Protein AF-A0A958KUI5-F1 (afdb_monomer)

Radius of gyration: 24.43 Å; Cα contacts (8 Å, |Δi|>4): 310; chains: 1; bounding box: 44×38×104 Å

pLDDT: mean 88.47, std 15.27, range [38.03, 98.75]

Sequence (170 aa):
MNSLKILFALMTLFTFNIAQASKGEIVKICSFTVKFPGEASSVPTVYTIVKSDNQLIAKATQVVEKHPVNLPDEPAIITEFSVRADVSRDTPDRNLAEDLIAGTIEFLDSEEFRGEFSVGLDLNSIRQAKVYQVGQFTHMGGTVIIEARDQNGKAMGSFVTGFIPFACEN

Nearest PDB structures (foldseek):
  8xb5-assembly1_A  TM=6.174E-01  e=5.214E+00  Acinetobacter phage SH-Ab 15497
  6xrr-assembly4_H  TM=4.203E-01  e=3.768E+00  Salmonella enterica subsp. enterica serovar Typhimurium str. LT2
  7ywx-assembly1_P  TM=2.462E-01  e=1.145E+00  Homo sapiens

Solvent-accessible surface area (backbone atoms only — not comparable to full-atom values): 10031 Å² total; per-residue (Å²): 139,82,85,88,79,86,77,80,79,80,76,75,76,77,76,74,78,72,75,72,76,76,75,52,46,78,76,43,76,39,33,36,70,50,67,54,90,95,52,93,63,64,36,46,33,36,41,36,34,28,40,40,96,96,43,41,36,27,40,35,38,34,36,58,98,88,39,84,42,74,52,77,77,30,51,38,46,80,48,75,40,79,34,64,78,83,70,45,90,82,52,75,90,62,51,72,63,47,49,50,52,34,52,48,51,51,50,43,68,30,87,92,41,53,82,77,53,59,48,91,64,71,73,82,55,39,28,32,35,40,37,40,36,40,55,68,78,50,100,84,34,32,49,29,38,38,42,34,15,30,86,84,68,47,80,73,52,37,27,38,30,57,68,71,60,34,29,38,58,130

Secondary structure (DSSP, 8-state):
------------------------EEEEEEEEEEE-TT-S-EEEEEEEEEEETTEEEEEEEEEETTEEEEPPPEEEEEEEEE--TT--TT-SS--HHHHHHHHHHHHHHSTTTTTT---SS-GGG--EEEEEEEEEEETTEEEEEEEEE-TT--EEEEEEESSS-EEPB-

Structure (mmCIF, N/CA/C/O backbone):
data_AF-A0A958KUI5-F1
#
_entry.id   AF-A0A958KUI5-F1
#
loop_
_atom_site.group_PDB
_atom_site.id
_atom_site.type_symbol
_atom_site.label_atom_id
_atom_site.label_alt_id
_atom_site.label_comp_id
_atom_site.label_asym_id
_atom_site.label_entity_id
_atom_site.label_seq_id
_atom_site.pdbx_PDB_ins_code
_atom_site.Cartn_x
_atom_site.Cartn_y
_atom_site.Cartn_z
_atom_site.occupancy
_atom_site.B_iso_or_equiv
_atom_site.auth_seq_id
_atom_site.auth_comp_id
_atom_site.auth_asym_id
_atom_site.auth_atom_id
_atom_site.pdbx_PDB_model_num
ATOM 1 N N . MET A 1 1 ? 14.688 19.151 83.708 1.00 40.62 1 MET A N 1
ATOM 2 C CA . MET A 1 1 ? 14.381 18.062 82.753 1.00 40.62 1 MET A CA 1
ATOM 3 C C . MET A 1 1 ? 13.903 18.705 81.465 1.00 40.62 1 MET A C 1
ATOM 5 O O . MET A 1 1 ? 13.095 19.621 81.523 1.00 40.62 1 MET A O 1
ATOM 9 N N . ASN A 1 2 ? 14.530 18.326 80.354 1.00 38.03 2 ASN A N 1
ATOM 10 C CA . ASN A 1 2 ? 14.712 19.149 79.160 1.00 38.03 2 ASN A CA 1
ATOM 11 C C . ASN A 1 2 ? 13.612 18.977 78.100 1.00 38.03 2 ASN A C 1
ATOM 13 O O . ASN A 1 2 ? 13.219 17.860 77.789 1.00 38.03 2 ASN A O 1
ATOM 17 N N . SER A 1 3 ? 13.209 20.122 77.537 1.00 45.19 3 SER A N 1
ATOM 18 C CA . SER A 1 3 ? 12.762 20.407 76.163 1.00 45.19 3 SER A CA 1
ATOM 19 C C . SER A 1 3 ? 12.437 19.233 75.234 1.00 45.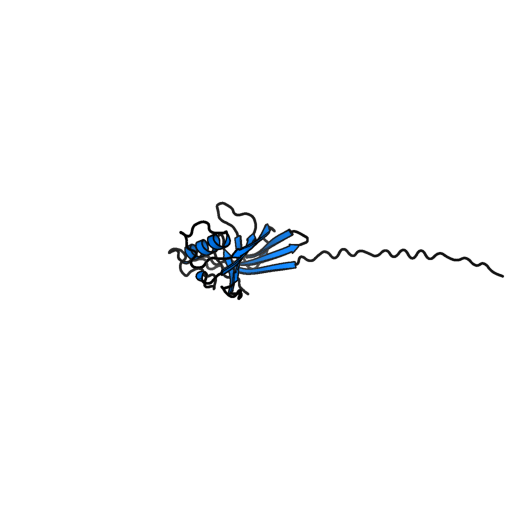19 3 SER A C 1
ATOM 21 O O . SER A 1 3 ? 13.326 18.648 74.619 1.00 45.19 3 SER A O 1
ATOM 23 N N . LEU A 1 4 ? 11.141 19.033 74.995 1.00 45.88 4 LEU A N 1
ATOM 24 C CA . LEU A 1 4 ? 10.598 18.251 73.887 1.00 45.88 4 LEU A CA 1
ATOM 25 C C . LEU A 1 4 ? 10.236 19.209 72.733 1.00 45.88 4 LEU A C 1
ATOM 27 O O . LEU A 1 4 ? 9.134 19.746 72.675 1.00 45.88 4 LEU A O 1
ATOM 31 N N . LYS A 1 5 ? 11.193 19.476 71.834 1.00 48.19 5 LYS A N 1
ATOM 32 C CA . LYS A 1 5 ? 10.943 20.152 70.549 1.00 48.19 5 LYS A CA 1
ATOM 33 C C . LYS A 1 5 ? 10.677 19.079 69.493 1.00 48.19 5 LYS A C 1
ATOM 35 O O . LYS A 1 5 ? 11.614 18.489 68.965 1.00 48.19 5 LYS A O 1
ATOM 40 N N . ILE A 1 6 ? 9.403 18.814 69.213 1.00 52.66 6 ILE A N 1
ATOM 41 C CA . ILE A 1 6 ? 8.979 17.957 68.099 1.00 52.66 6 ILE A CA 1
ATOM 42 C C . ILE A 1 6 ? 9.141 18.776 66.819 1.00 52.66 6 ILE A C 1
ATOM 44 O O . ILE A 1 6 ? 8.328 19.637 66.491 1.00 52.66 6 ILE A O 1
ATOM 48 N N . LEU A 1 7 ? 10.263 18.545 66.143 1.00 47.12 7 LEU A N 1
ATOM 49 C CA . LEU A 1 7 ? 10.564 19.078 64.825 1.00 47.12 7 LEU A CA 1
ATOM 50 C C . LEU A 1 7 ? 9.700 18.310 63.813 1.00 47.12 7 LEU A C 1
ATOM 52 O O . LEU A 1 7 ? 9.966 17.148 63.510 1.00 47.12 7 LEU A O 1
ATOM 56 N N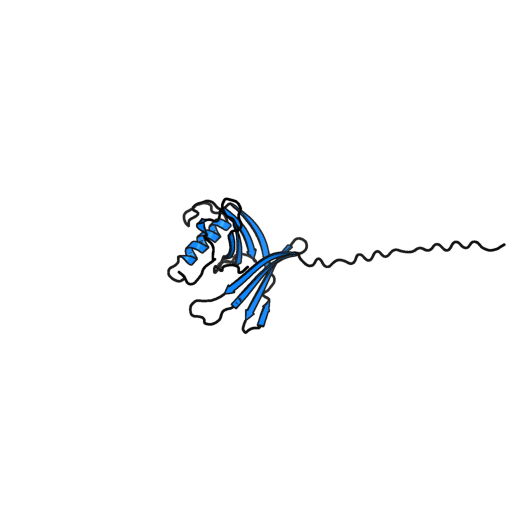 .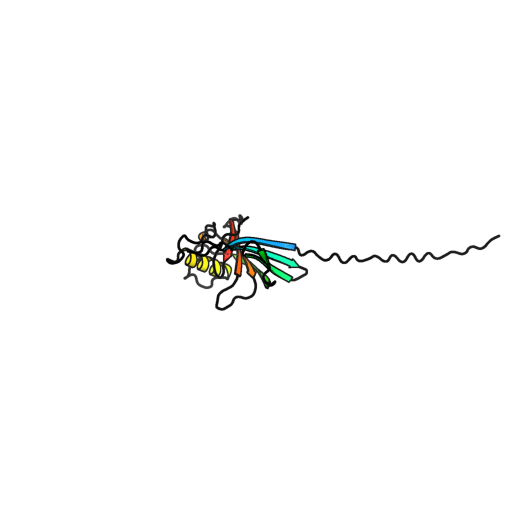 PHE A 1 8 ? 8.628 18.947 63.344 1.00 48.00 8 PHE A N 1
ATOM 57 C CA . PHE A 1 8 ? 7.789 18.466 62.248 1.00 48.00 8 PHE A CA 1
ATOM 58 C C . PHE A 1 8 ? 8.644 18.406 60.972 1.00 48.00 8 PHE A C 1
ATOM 60 O O . PHE A 1 8 ? 8.859 19.412 60.296 1.00 48.00 8 PHE A O 1
ATOM 67 N N . ALA A 1 9 ? 9.183 17.226 60.670 1.00 52.69 9 ALA A N 1
ATOM 68 C CA . ALA A 1 9 ? 9.822 16.928 59.398 1.00 52.69 9 ALA A CA 1
ATOM 69 C C . ALA A 1 9 ? 8.734 16.865 58.317 1.00 52.69 9 ALA A C 1
ATOM 71 O O . ALA A 1 9 ? 8.186 15.806 58.018 1.00 52.69 9 ALA A O 1
ATOM 72 N N . LEU A 1 10 ? 8.394 18.027 57.754 1.00 48.72 10 LEU A N 1
ATOM 73 C CA . LEU A 1 10 ? 7.600 18.138 56.536 1.00 48.72 10 LEU A CA 1
ATOM 74 C C . LEU A 1 10 ? 8.484 17.670 55.368 1.00 48.72 10 LEU A C 1
ATOM 76 O O . LEU A 1 10 ? 9.094 18.454 54.643 1.00 48.72 10 LEU A O 1
ATOM 80 N N . MET A 1 11 ? 8.631 16.352 55.256 1.00 50.47 11 MET A N 1
ATOM 81 C CA . MET A 1 11 ? 9.293 15.684 54.146 1.00 50.47 11 MET A CA 1
ATOM 82 C C . MET A 1 11 ? 8.333 15.756 52.960 1.00 50.47 11 MET A C 1
ATOM 84 O O . MET A 1 11 ? 7.568 14.836 52.683 1.00 50.47 11 MET A O 1
ATOM 88 N N . THR A 1 12 ? 8.301 16.926 52.326 1.00 59.00 12 THR A N 1
ATOM 89 C CA . THR A 1 12 ? 7.572 17.170 51.085 1.00 59.00 12 THR A CA 1
ATOM 90 C C . THR A 1 12 ? 8.161 16.232 50.036 1.00 59.00 12 THR A C 1
ATOM 92 O O . THR A 1 12 ? 9.203 16.524 49.448 1.00 59.00 12 THR A O 1
ATOM 95 N N . LEU A 1 13 ? 7.538 15.065 49.848 1.00 50.62 13 LEU A N 1
ATOM 96 C CA . LEU A 1 13 ? 7.764 14.220 48.685 1.00 50.62 13 LEU A CA 1
ATOM 97 C C . LEU A 1 13 ? 7.346 15.037 47.461 1.00 50.62 13 LEU A C 1
ATOM 99 O O . LEU A 1 13 ? 6.189 15.032 47.048 1.00 50.62 13 LEU A O 1
ATOM 103 N N . PHE A 1 14 ? 8.305 15.749 46.875 1.00 51.97 14 PHE A N 1
ATOM 104 C CA . PHE A 1 14 ? 8.260 16.073 45.461 1.00 51.97 14 PHE A CA 1
ATOM 105 C C . PHE A 1 14 ? 8.350 14.740 44.721 1.00 51.97 14 PHE A C 1
ATOM 107 O O . PHE A 1 14 ? 9.432 14.255 44.391 1.00 51.97 14 PHE A O 1
ATOM 114 N N . THR A 1 15 ? 7.200 14.105 44.498 1.00 56.09 15 THR A N 1
ATOM 115 C CA . THR A 1 15 ? 7.076 13.109 43.443 1.00 56.09 15 THR A CA 1
ATOM 116 C C . THR A 1 15 ? 7.318 13.856 42.142 1.00 56.09 15 THR A C 1
ATOM 118 O O . THR A 1 15 ? 6.420 14.502 41.599 1.00 56.09 15 THR A O 1
ATOM 121 N N . PHE A 1 16 ? 8.568 13.827 41.683 1.00 55.09 16 PHE A N 1
ATOM 122 C CA . PHE A 1 16 ? 8.916 14.132 40.310 1.00 55.09 16 PHE A CA 1
ATOM 123 C C . PHE A 1 16 ? 8.077 13.198 39.438 1.00 55.09 16 PHE A C 1
ATOM 125 O O . PHE A 1 16 ? 8.406 12.025 39.269 1.00 55.09 16 PHE A O 1
ATOM 132 N N . ASN A 1 17 ? 6.970 13.715 38.903 1.00 50.53 17 ASN A N 1
ATOM 133 C CA . ASN A 1 17 ? 6.384 13.168 37.694 1.00 50.53 17 ASN A CA 1
ATOM 134 C C . ASN A 1 17 ? 7.433 13.400 36.610 1.00 50.53 17 ASN A C 1
ATOM 136 O O . ASN A 1 17 ? 7.462 14.446 35.965 1.00 50.53 17 ASN A O 1
ATOM 140 N N . ILE A 1 18 ? 8.362 12.453 36.480 1.00 60.34 18 ILE A N 1
ATOM 141 C CA . ILE A 1 18 ? 9.169 12.313 35.281 1.00 60.34 18 ILE A CA 1
ATOM 142 C C . ILE A 1 18 ? 8.130 12.060 34.197 1.00 60.34 18 ILE A C 1
ATOM 144 O O . ILE A 1 18 ? 7.603 10.955 34.093 1.00 60.34 18 ILE A O 1
ATOM 148 N N . ALA A 1 19 ? 7.760 13.113 33.467 1.00 55.81 19 ALA A N 1
ATOM 149 C CA . ALA A 1 19 ? 7.019 12.980 32.232 1.00 55.81 19 ALA A CA 1
ATOM 150 C C . ALA A 1 19 ? 7.865 12.053 31.358 1.00 55.81 19 ALA A C 1
ATOM 152 O O . ALA A 1 19 ? 8.890 12.463 30.811 1.00 55.81 19 ALA A O 1
ATOM 153 N N . GLN A 1 20 ? 7.504 10.769 31.325 1.00 54.97 20 GLN A N 1
ATOM 154 C CA . GLN A 1 20 ? 8.012 9.858 30.323 1.00 54.97 20 GLN A CA 1
ATOM 155 C C . GLN A 1 20 ? 7.593 10.487 29.004 1.00 54.97 20 GLN A C 1
ATOM 157 O O . GLN A 1 20 ? 6.413 10.474 28.666 1.00 54.97 20 GLN A O 1
ATOM 162 N N . ALA A 1 21 ? 8.545 11.108 28.305 1.00 54.12 21 ALA A N 1
ATOM 163 C CA . ALA A 1 21 ? 8.377 11.423 26.902 1.00 54.12 21 ALA A CA 1
ATOM 164 C C . ALA A 1 21 ? 7.958 10.106 26.250 1.00 54.12 21 ALA A C 1
ATOM 166 O O . ALA A 1 21 ? 8.756 9.162 26.210 1.00 54.12 21 ALA A O 1
ATOM 167 N N . SER A 1 22 ? 6.676 9.995 25.893 1.00 61.28 22 SER A N 1
ATOM 168 C CA . SER A 1 22 ? 6.133 8.771 25.334 1.00 61.28 22 SER A CA 1
ATOM 169 C C . SER A 1 22 ? 6.852 8.598 23.999 1.00 61.28 22 SER A C 1
ATOM 171 O O . SER A 1 22 ? 6.697 9.361 23.048 1.00 61.28 22 SER A O 1
ATOM 173 N N . LYS A 1 23 ? 7.816 7.680 23.974 1.00 77.06 23 LYS A N 1
ATOM 174 C CA . LYS A 1 23 ? 8.512 7.333 22.745 1.00 77.06 23 LYS A CA 1
ATOM 175 C C . LYS A 1 23 ? 7.445 6.644 21.904 1.00 77.06 23 LYS A C 1
ATOM 177 O O . LYS A 1 23 ? 7.032 5.549 22.274 1.00 77.06 23 LYS A O 1
ATOM 182 N N . GLY A 1 24 ? 6.935 7.338 20.884 1.00 87.69 24 GLY A N 1
ATOM 183 C CA . GLY A 1 24 ? 5.799 6.876 20.087 1.00 87.69 24 GLY A CA 1
ATOM 184 C C . GLY A 1 24 ? 5.930 5.405 19.680 1.00 87.69 24 GLY A C 1
ATOM 185 O O . GLY A 1 24 ? 7.026 4.917 19.394 1.00 87.69 24 GLY A O 1
ATOM 186 N N . GLU A 1 25 ? 4.807 4.696 19.689 1.00 94.62 25 GLU A N 1
ATOM 187 C CA . GLU A 1 25 ? 4.723 3.277 19.362 1.00 94.62 25 GLU A CA 1
ATOM 188 C C . GLU A 1 25 ? 4.793 3.096 17.844 1.00 94.62 25 GLU A C 1
ATOM 190 O O . GLU A 1 25 ? 4.014 3.691 17.100 1.00 94.62 25 GLU A O 1
ATOM 195 N N . ILE A 1 26 ? 5.718 2.267 17.362 1.00 96.06 26 ILE A N 1
ATOM 196 C CA . ILE A 1 26 ? 5.766 1.910 15.943 1.00 96.06 26 ILE A CA 1
ATOM 197 C C . ILE A 1 26 ? 4.623 0.937 15.650 1.00 96.06 26 ILE A C 1
ATOM 199 O O . ILE A 1 26 ? 4.592 -0.167 16.186 1.00 96.06 26 ILE A O 1
ATOM 203 N N . VAL A 1 27 ? 3.714 1.339 14.764 1.00 97.06 27 VAL A N 1
ATOM 204 C CA . VAL A 1 27 ? 2.550 0.542 14.352 1.00 97.06 27 VAL A CA 1
ATOM 205 C C . VAL A 1 27 ? 2.835 -0.240 13.074 1.00 97.06 27 VAL A C 1
ATOM 207 O O . VAL A 1 27 ? 2.369 -1.367 12.915 1.00 97.06 27 VAL A O 1
ATOM 210 N N . LYS A 1 28 ? 3.581 0.356 12.138 1.00 97.12 28 LYS A N 1
ATOM 211 C CA . LYS A 1 28 ? 3.945 -0.291 10.875 1.00 97.12 28 LYS A CA 1
ATOM 212 C C . LYS A 1 28 ? 5.274 0.232 10.368 1.00 97.12 28 LYS A C 1
ATOM 214 O O . LYS A 1 28 ? 5.521 1.431 10.421 1.00 97.12 28 LYS A O 1
ATOM 219 N N . ILE A 1 29 ? 6.085 -0.668 9.831 1.00 97.81 29 ILE A N 1
ATOM 220 C CA . ILE A 1 29 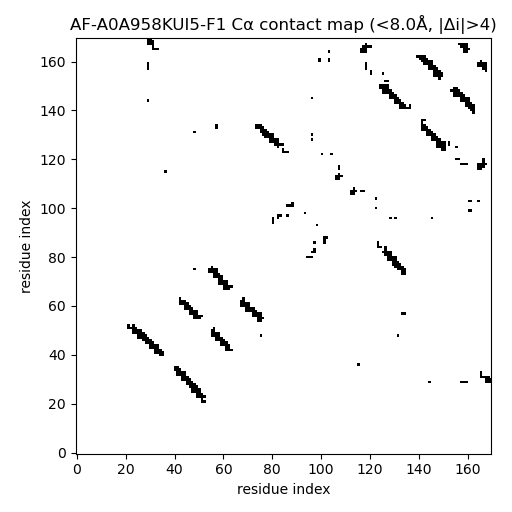? 7.229 -0.333 8.989 1.00 97.81 29 ILE A CA 1
ATOM 221 C C . ILE A 1 29 ? 6.981 -0.979 7.629 1.00 97.81 29 ILE A C 1
ATOM 223 O O . ILE A 1 29 ? 6.480 -2.103 7.553 1.00 97.81 29 ILE A O 1
ATOM 227 N N . CYS A 1 30 ? 7.296 -0.251 6.568 1.00 97.88 30 CYS A N 1
ATOM 228 C CA . CYS A 1 30 ? 7.410 -0.785 5.224 1.00 97.88 30 CYS A CA 1
ATOM 229 C C . CYS A 1 30 ? 8.690 -0.235 4.605 1.00 97.88 30 CYS A C 1
ATOM 231 O O . CYS A 1 30 ? 8.794 0.968 4.354 1.00 97.88 30 CYS A O 1
ATOM 233 N N . SER A 1 31 ? 9.655 -1.119 4.390 1.00 97.50 31 SER A N 1
ATOM 234 C CA . SER A 1 31 ? 10.873 -0.828 3.643 1.00 97.50 31 SER A CA 1
ATOM 235 C C . SER A 1 31 ? 10.674 -1.289 2.207 1.00 97.50 31 SER A C 1
ATOM 237 O O . SER A 1 31 ? 10.096 -2.345 1.988 1.00 97.50 31 SER A O 1
ATOM 239 N N . PHE A 1 32 ? 11.110 -0.515 1.228 1.00 96.12 32 PHE A N 1
ATOM 240 C CA . PHE A 1 32 ? 11.081 -0.916 -0.174 1.00 96.12 32 PHE A CA 1
ATOM 241 C C . PHE A 1 32 ? 12.112 -0.128 -0.960 1.00 96.12 32 PHE A C 1
ATOM 243 O O . PHE A 1 32 ? 12.549 0.951 -0.559 1.00 96.12 32 PHE A O 1
ATOM 250 N N . THR A 1 33 ? 12.477 -0.648 -2.120 1.00 94.19 33 THR A N 1
ATOM 251 C CA . THR A 1 33 ? 13.421 0.016 -3.007 1.00 94.19 33 THR A CA 1
ATOM 252 C C . THR A 1 33 ? 12.696 0.567 -4.226 1.00 94.19 33 THR A C 1
ATOM 254 O O . THR A 1 33 ? 12.172 -0.191 -5.040 1.00 94.19 33 THR A O 1
ATOM 257 N N . VAL A 1 34 ? 12.694 1.893 -4.381 1.00 92.06 34 VAL A N 1
ATOM 258 C CA . VAL A 1 34 ? 12.199 2.532 -5.604 1.00 92.06 34 VAL A CA 1
ATOM 259 C C . VAL A 1 34 ? 13.230 2.318 -6.704 1.00 92.06 34 VAL A C 1
ATOM 261 O O . VAL A 1 34 ? 14.389 2.715 -6.565 1.00 92.06 34 VAL A O 1
ATOM 264 N N . LYS A 1 35 ? 12.805 1.694 -7.799 1.00 88.88 35 LYS A N 1
ATOM 265 C CA . LYS A 1 35 ? 13.606 1.512 -9.007 1.00 88.88 35 LYS A CA 1
ATOM 266 C C . LYS A 1 35 ? 12.738 1.845 -10.212 1.00 88.88 35 LYS A C 1
ATOM 268 O O . LYS A 1 35 ? 11.712 1.204 -10.414 1.00 88.88 35 LYS A O 1
ATOM 273 N N . PHE A 1 36 ? 13.149 2.842 -10.987 1.00 84.00 36 PHE A N 1
ATOM 274 C CA . PHE A 1 36 ? 12.462 3.202 -12.222 1.00 84.00 36 PHE A CA 1
ATOM 275 C C . PHE A 1 36 ? 13.052 2.419 -13.404 1.00 84.00 36 PHE A C 1
ATOM 277 O O . PHE A 1 36 ? 14.278 2.267 -13.479 1.00 84.00 36 PHE A O 1
ATOM 284 N N . PRO A 1 37 ? 12.218 1.909 -14.327 1.00 81.75 37 PRO A N 1
ATOM 285 C CA . PRO A 1 37 ? 12.697 1.253 -15.538 1.00 81.75 37 PRO A CA 1
ATOM 286 C C . PRO A 1 37 ? 13.656 2.157 -16.319 1.00 81.75 37 PRO A C 1
ATOM 288 O O . PRO A 1 37 ? 13.390 3.336 -16.533 1.00 81.75 37 PRO A O 1
ATOM 291 N N . GLY A 1 38 ? 14.798 1.606 -16.731 1.00 83.56 38 GLY A N 1
ATOM 292 C CA . GLY A 1 38 ? 15.834 2.352 -17.453 1.00 83.56 38 GLY A CA 1
ATOM 293 C C . GLY A 1 38 ? 16.775 3.195 -16.580 1.00 83.56 38 GLY A C 1
ATOM 294 O O . GLY A 1 38 ? 17.794 3.659 -17.091 1.00 83.56 38 GLY A O 1
ATOM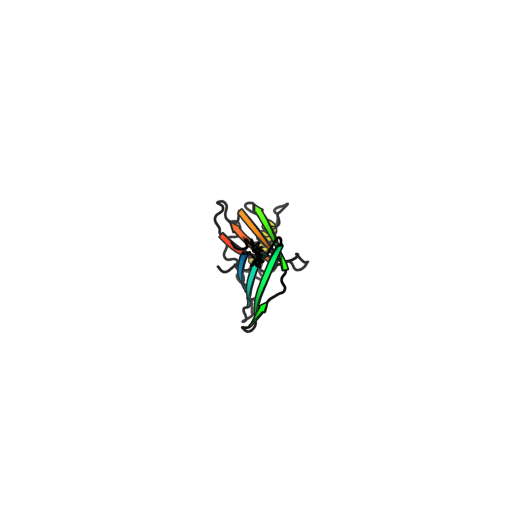 295 N N . GLU A 1 39 ? 16.516 3.344 -15.277 1.00 85.06 39 GLU A N 1
ATOM 296 C CA . GLU A 1 39 ? 17.440 4.007 -14.354 1.00 85.06 39 GLU A CA 1
ATOM 297 C C . GLU A 1 39 ? 18.386 3.005 -13.674 1.00 85.06 39 GLU A C 1
ATOM 299 O O . GLU A 1 39 ? 17.991 1.931 -13.216 1.00 85.06 39 GLU A O 1
ATOM 304 N N . ALA A 1 40 ? 19.673 3.360 -13.591 1.00 79.81 40 ALA A N 1
ATOM 305 C CA . ALA A 1 40 ? 20.675 2.554 -12.885 1.00 79.81 40 ALA A CA 1
ATOM 306 C C . ALA A 1 40 ? 20.596 2.721 -11.358 1.00 79.81 40 ALA A C 1
ATOM 308 O O . ALA A 1 40 ? 21.074 1.869 -10.607 1.00 79.81 40 ALA A O 1
ATOM 309 N N . SER A 1 41 ? 20.024 3.836 -10.909 1.00 84.94 41 SER A N 1
ATOM 310 C CA . SER A 1 41 ? 19.914 4.185 -9.501 1.00 84.94 41 SER A CA 1
ATOM 311 C C . SER A 1 41 ? 18.681 3.542 -8.879 1.00 84.94 41 SER A C 1
ATOM 313 O O . SER A 1 41 ? 17.624 3.438 -9.492 1.00 84.94 41 SER A O 1
ATOM 315 N N . SER A 1 42 ? 18.823 3.137 -7.624 1.00 91.56 42 SER A N 1
ATOM 316 C CA . SER A 1 42 ? 17.726 2.663 -6.791 1.00 91.56 42 SER A CA 1
ATOM 317 C C . SER A 1 42 ? 17.694 3.480 -5.510 1.00 91.56 42 SER A C 1
ATOM 319 O O . SER A 1 42 ? 18.756 3.768 -4.952 1.00 91.56 42 SER A O 1
ATOM 321 N N . VAL A 1 43 ? 16.503 3.817 -5.025 1.00 93.25 43 VAL A N 1
ATOM 322 C CA . VAL A 1 43 ? 16.318 4.641 -3.827 1.00 93.25 43 VAL A CA 1
ATOM 323 C C . VAL A 1 43 ? 15.636 3.805 -2.741 1.00 93.25 43 VAL A C 1
ATOM 325 O O . VAL A 1 43 ? 14.409 3.655 -2.757 1.00 93.25 43 VAL A O 1
ATOM 328 N N . PRO A 1 44 ? 16.407 3.245 -1.787 1.00 95.81 44 PRO A N 1
ATOM 329 C CA . PRO A 1 44 ? 15.850 2.627 -0.593 1.00 95.81 44 PRO A CA 1
ATOM 330 C C . PRO A 1 44 ? 14.985 3.636 0.155 1.00 95.81 44 PRO A C 1
ATOM 332 O O . PRO A 1 44 ? 15.435 4.743 0.457 1.00 95.81 44 PRO A O 1
ATOM 335 N N . THR A 1 45 ? 13.751 3.246 0.435 1.00 96.75 45 THR A N 1
ATOM 336 C CA . THR A 1 45 ? 12.731 4.066 1.075 1.00 96.75 45 THR A CA 1
ATOM 337 C C . THR A 1 45 ? 12.128 3.289 2.237 1.00 96.75 45 THR A C 1
ATOM 339 O O . THR A 1 45 ? 11.825 2.106 2.119 1.00 96.75 45 THR A O 1
ATOM 342 N N . VAL A 1 46 ? 11.947 3.951 3.375 1.00 97.56 46 VAL A N 1
ATOM 343 C CA . VAL A 1 46 ? 11.310 3.366 4.557 1.00 97.56 46 VAL A CA 1
ATOM 344 C C . VAL A 1 46 ? 10.184 4.275 4.996 1.00 97.56 46 VAL A C 1
ATOM 346 O O . VAL A 1 46 ? 10.430 5.434 5.318 1.00 97.56 46 VAL A O 1
ATOM 349 N N . TYR A 1 47 ? 8.970 3.739 5.065 1.00 97.56 47 TYR A N 1
ATOM 350 C CA . TYR A 1 47 ? 7.855 4.371 5.758 1.00 97.56 47 TYR A CA 1
ATOM 351 C C . TYR A 1 47 ? 7.670 3.733 7.130 1.00 97.56 47 TYR A C 1
ATOM 353 O O . TYR A 1 47 ? 7.587 2.512 7.258 1.00 97.56 47 TYR A O 1
ATOM 361 N N . THR A 1 48 ? 7.565 4.569 8.158 1.00 97.88 48 THR A N 1
ATOM 362 C CA . THR A 1 48 ? 7.251 4.168 9.530 1.00 97.88 48 THR A CA 1
ATOM 363 C C . THR A 1 48 ? 6.000 4.899 9.993 1.00 97.88 48 THR A C 1
ATOM 365 O O . THR A 1 48 ? 5.990 6.123 10.079 1.00 97.88 48 THR A O 1
ATOM 368 N N . ILE A 1 49 ? 4.953 4.152 10.327 1.00 97.94 49 ILE A N 1
ATOM 369 C CA . ILE A 1 49 ? 3.750 4.680 10.964 1.00 97.94 49 ILE A CA 1
ATOM 370 C C . ILE A 1 49 ? 3.944 4.597 12.475 1.00 97.94 49 ILE A C 1
ATOM 372 O O . ILE A 1 49 ? 4.106 3.506 13.026 1.00 97.94 49 ILE A O 1
ATOM 376 N N . VAL A 1 50 ? 3.926 5.749 13.138 1.00 97.25 50 VAL A N 1
ATOM 377 C CA . VAL A 1 50 ? 4.114 5.898 14.581 1.00 97.25 50 VAL A CA 1
ATOM 378 C C . VAL A 1 50 ? 2.826 6.419 15.204 1.00 97.25 50 VAL A C 1
ATOM 380 O O . VAL A 1 50 ? 2.262 7.411 14.747 1.00 97.25 50 VAL A O 1
ATOM 383 N N . LYS A 1 51 ? 2.378 5.776 16.278 1.00 96.00 51 LYS A N 1
ATOM 384 C CA . LYS A 1 51 ? 1.332 6.283 17.159 1.00 96.00 51 LYS A CA 1
ATOM 385 C C . LYS A 1 51 ? 1.987 7.053 18.298 1.00 96.00 51 LYS A C 1
ATOM 387 O O . LYS A 1 51 ? 2.688 6.473 19.123 1.00 96.00 51 LYS A O 1
ATOM 392 N N . SER A 1 52 ? 1.769 8.360 18.336 1.00 91.75 52 SER A N 1
ATOM 393 C CA . SER A 1 52 ? 2.234 9.225 19.420 1.00 91.75 52 SER A CA 1
ATOM 394 C C . SER A 1 52 ? 1.031 9.936 20.006 1.00 91.75 52 SER A C 1
ATOM 396 O O . SER A 1 52 ? 0.267 10.573 19.281 1.00 91.75 52 SER A O 1
ATOM 398 N N . ASP A 1 53 ? 0.849 9.796 21.314 1.00 86.00 53 ASP A N 1
ATOM 399 C CA . ASP A 1 53 ? -0.323 10.295 22.029 1.00 86.00 53 ASP A CA 1
ATOM 400 C C . ASP A 1 53 ? -1.630 9.783 21.385 1.00 86.00 53 ASP A C 1
ATOM 402 O O . ASP A 1 53 ? -1.907 8.582 21.410 1.00 86.00 53 ASP A O 1
ATOM 406 N N . ASN A 1 54 ? -2.402 10.674 20.757 1.00 87.25 54 ASN A N 1
ATOM 407 C CA . ASN A 1 54 ? -3.658 10.369 20.064 1.00 87.25 54 ASN A CA 1
ATOM 408 C C . ASN A 1 54 ? -3.582 10.598 18.545 1.00 87.25 54 ASN A C 1
ATOM 410 O O . ASN A 1 54 ? -4.614 10.755 17.892 1.00 87.25 54 ASN A O 1
ATOM 414 N N . GLN A 1 55 ? -2.378 10.649 17.977 1.00 94.62 55 GLN A N 1
ATOM 415 C CA . GLN A 1 55 ? -2.164 10.883 16.552 1.00 94.62 55 GLN A CA 1
ATOM 416 C C . GLN A 1 55 ? -1.344 9.756 15.926 1.00 94.62 55 GLN A C 1
ATOM 418 O O . GLN A 1 55 ? -0.487 9.140 16.564 1.00 94.62 55 GLN A O 1
ATOM 423 N N . LEU A 1 56 ? -1.626 9.490 14.654 1.00 97.06 56 LEU A N 1
ATOM 424 C CA . LEU A 1 56 ? -0.838 8.611 13.804 1.00 97.06 56 LEU A CA 1
ATOM 425 C C . LEU A 1 56 ? -0.050 9.489 12.837 1.00 97.06 56 LEU A C 1
ATOM 427 O O . LEU A 1 56 ? -0.629 10.325 12.144 1.00 97.06 56 LEU A O 1
ATOM 431 N N . ILE A 1 57 ? 1.264 9.301 12.818 1.00 97.00 57 ILE A N 1
ATOM 432 C CA . ILE A 1 57 ? 2.197 10.066 11.993 1.00 97.00 57 ILE A CA 1
ATOM 433 C C . ILE A 1 57 ? 2.983 9.081 11.137 1.00 97.00 57 ILE A C 1
ATOM 435 O O . ILE A 1 57 ? 3.535 8.104 11.646 1.00 97.00 57 ILE A O 1
ATOM 439 N N . ALA A 1 58 ? 3.039 9.339 9.840 1.00 97.69 58 ALA A N 1
ATOM 440 C CA . ALA A 1 58 ? 3.923 8.671 8.911 1.00 97.69 58 ALA A CA 1
ATOM 441 C C . ALA A 1 58 ? 5.239 9.439 8.815 1.00 97.69 58 ALA A C 1
ATOM 443 O O . ALA A 1 58 ? 5.262 10.638 8.545 1.00 97.69 58 ALA A O 1
ATOM 444 N N . LYS A 1 59 ? 6.336 8.717 9.010 1.00 97.31 59 LYS A N 1
ATOM 445 C CA . LYS A 1 59 ? 7.698 9.199 8.806 1.00 97.31 59 LYS A CA 1
ATOM 446 C C . LYS A 1 59 ? 8.285 8.460 7.627 1.00 97.31 59 LYS A C 1
ATOM 448 O O . LYS A 1 59 ? 8.171 7.234 7.579 1.00 97.31 59 LYS A O 1
ATOM 453 N N . ALA A 1 60 ? 8.914 9.177 6.708 1.00 97.06 60 ALA A N 1
ATOM 454 C CA . ALA A 1 60 ? 9.562 8.563 5.564 1.00 97.06 60 ALA A CA 1
ATOM 455 C C . ALA A 1 60 ? 11.032 8.965 5.480 1.00 97.06 60 ALA A C 1
ATOM 457 O O . ALA A 1 60 ? 11.387 10.130 5.650 1.00 97.06 60 ALA A O 1
ATOM 458 N N . THR A 1 61 ? 11.885 7.988 5.197 1.00 97.19 61 THR A N 1
ATOM 459 C CA . THR A 1 61 ? 13.312 8.203 4.959 1.00 97.19 61 THR A CA 1
ATOM 460 C C . THR A 1 61 ? 13.680 7.598 3.615 1.00 97.19 61 THR A C 1
ATOM 462 O O . THR A 1 61 ? 13.255 6.489 3.300 1.00 97.19 61 THR A O 1
ATOM 465 N N . GLN A 1 62 ? 14.486 8.313 2.837 1.00 95.50 62 GLN A N 1
ATOM 466 C CA . GLN A 1 62 ? 15.053 7.848 1.575 1.00 95.50 62 GLN A CA 1
ATOM 467 C C . GLN A 1 62 ? 16.575 7.885 1.636 1.00 95.50 62 GLN A C 1
ATOM 469 O O . GLN A 1 62 ? 17.143 8.751 2.295 1.00 95.50 62 GLN A O 1
ATOM 474 N N . VAL A 1 63 ? 17.255 6.975 0.944 1.00 92.62 63 VAL A N 1
ATOM 475 C CA . VAL A 1 63 ? 18.716 7.024 0.800 1.00 92.62 63 VAL A CA 1
ATOM 476 C C . VAL A 1 63 ? 19.066 7.531 -0.596 1.00 92.62 63 VAL A C 1
ATOM 478 O O . VAL A 1 63 ? 18.959 6.793 -1.572 1.00 92.62 63 VAL A O 1
ATOM 481 N N . VAL A 1 64 ? 19.514 8.785 -0.685 1.00 87.94 64 VAL A N 1
ATOM 482 C CA . VAL A 1 64 ? 19.918 9.449 -1.936 1.00 87.94 64 VAL A CA 1
ATOM 483 C C . VAL A 1 64 ? 21.423 9.676 -1.891 1.00 87.94 64 VAL A C 1
ATOM 485 O O . VAL A 1 64 ? 21.938 10.240 -0.930 1.00 87.94 64 VAL A O 1
ATOM 488 N N . GLU A 1 65 ? 22.158 9.180 -2.890 1.00 87.94 65 GLU A N 1
ATOM 489 C CA . GLU A 1 65 ? 23.629 9.276 -2.933 1.00 87.94 65 GLU A CA 1
ATOM 490 C C . GLU A 1 65 ? 24.314 8.795 -1.637 1.00 87.94 65 GLU A C 1
ATOM 492 O O . GLU A 1 65 ? 25.301 9.371 -1.184 1.00 87.94 65 GLU A O 1
ATOM 497 N N . LYS A 1 66 ? 23.786 7.722 -1.027 1.00 87.38 66 LYS A N 1
ATOM 498 C CA . LYS A 1 66 ? 24.235 7.150 0.264 1.00 87.38 66 LYS A CA 1
ATOM 499 C C . LYS A 1 66 ? 23.967 8.023 1.498 1.00 87.38 66 LYS A C 1
ATOM 501 O O . LYS A 1 66 ? 24.402 7.658 2.590 1.00 87.38 66 LYS A O 1
ATOM 506 N N . HIS A 1 67 ? 23.227 9.117 1.360 1.00 91.62 67 HIS A N 1
ATOM 507 C CA . HIS A 1 67 ? 22.828 9.972 2.471 1.00 91.62 67 HIS A CA 1
ATOM 508 C C . HIS A 1 67 ? 21.348 9.751 2.808 1.00 91.62 67 HIS A C 1
ATOM 510 O O . HIS A 1 67 ? 20.507 9.779 1.905 1.00 91.62 67 HIS A O 1
ATOM 516 N N . PRO A 1 68 ? 21.002 9.525 4.088 1.00 93.88 68 PRO A N 1
ATOM 517 C CA . PRO A 1 68 ? 19.611 9.455 4.502 1.00 93.88 68 PRO A CA 1
ATOM 518 C C . PRO A 1 68 ? 18.985 10.854 4.462 1.00 93.88 68 PRO A C 1
ATOM 520 O O . PRO A 1 68 ? 19.482 11.795 5.080 1.00 93.88 68 PRO A O 1
ATOM 523 N N . VAL A 1 69 ? 17.868 10.969 3.759 1.00 96.44 69 VAL A N 1
ATOM 524 C CA . VAL A 1 69 ? 17.023 12.156 3.672 1.00 96.44 69 VAL A CA 1
ATOM 525 C C . VAL A 1 69 ? 15.708 11.828 4.362 1.00 96.44 69 VAL A C 1
ATOM 527 O O . VAL A 1 69 ? 15.014 10.893 3.968 1.00 96.44 69 VAL A O 1
ATOM 530 N N . ASN A 1 70 ? 15.366 12.586 5.402 1.00 96.94 70 ASN A N 1
ATOM 531 C CA . ASN A 1 70 ? 14.054 12.488 6.035 1.00 96.94 70 ASN A CA 1
ATOM 532 C C . ASN A 1 70 ? 13.074 13.371 5.271 1.00 96.94 70 ASN A C 1
ATOM 534 O O . ASN A 1 70 ? 13.325 14.564 5.086 1.00 96.9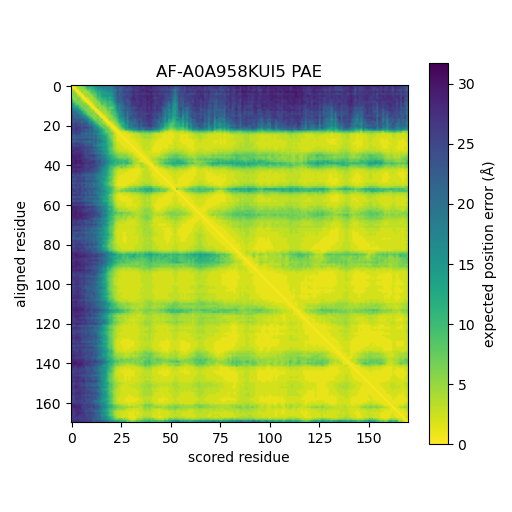4 70 ASN A O 1
ATOM 538 N N . LEU A 1 71 ? 11.971 12.778 4.834 1.00 95.12 71 LEU A N 1
ATOM 539 C CA . LEU A 1 71 ? 10.847 13.515 4.281 1.00 95.12 71 LEU A CA 1
ATOM 540 C C . LEU A 1 71 ? 10.038 14.149 5.427 1.00 95.12 71 LEU A C 1
ATOM 542 O O . LEU A 1 71 ? 10.168 13.711 6.576 1.00 95.12 71 LEU A O 1
ATOM 546 N N . PRO A 1 72 ? 9.224 15.182 5.145 1.00 96.12 72 PRO A N 1
ATOM 547 C CA . PRO A 1 72 ? 8.323 15.754 6.137 1.00 96.12 72 PRO A CA 1
ATOM 548 C C . PRO A 1 72 ? 7.416 14.696 6.778 1.00 96.12 72 PRO A C 1
ATOM 550 O O . PRO A 1 72 ? 6.977 13.755 6.116 1.00 96.12 72 PRO A O 1
ATOM 553 N N . ASP A 1 73 ? 7.139 14.872 8.069 1.00 96.88 73 ASP A N 1
ATOM 554 C CA . ASP A 1 73 ? 6.163 14.059 8.789 1.00 96.88 73 ASP A CA 1
ATOM 555 C C . ASP A 1 73 ? 4.758 14.343 8.229 1.00 96.88 73 ASP A C 1
ATOM 557 O O . ASP A 1 73 ? 4.340 15.498 8.130 1.00 96.88 73 ASP A O 1
ATOM 561 N N . GLU A 1 74 ? 4.016 13.288 7.906 1.00 97.25 74 GLU A N 1
ATOM 562 C CA . GLU A 1 74 ? 2.661 13.368 7.349 1.00 97.25 74 GLU A CA 1
ATOM 563 C C . GLU A 1 74 ? 1.652 12.724 8.313 1.00 97.25 74 GLU A C 1
ATOM 565 O O . GLU A 1 74 ? 1.990 11.753 8.998 1.00 97.25 74 GLU A O 1
ATOM 570 N N . PRO A 1 75 ? 0.396 13.197 8.393 1.00 97.38 75 PRO A N 1
ATOM 571 C CA . PRO A 1 75 ? -0.629 12.490 9.150 1.00 97.38 75 PRO A CA 1
ATOM 572 C C . PRO A 1 75 ? -0.897 11.121 8.516 1.00 97.38 75 PRO A C 1
ATOM 574 O O . PRO A 1 75 ? -0.849 10.967 7.296 1.00 97.38 75 PRO A O 1
ATOM 577 N N . ALA A 1 76 ? -1.221 10.128 9.339 1.00 97.88 76 ALA A N 1
ATOM 578 C CA . ALA A 1 76 ? -1.605 8.806 8.870 1.00 97.88 76 ALA A CA 1
ATOM 579 C C . ALA A 1 76 ? -3.008 8.423 9.346 1.00 97.88 76 ALA A C 1
ATOM 581 O O . ALA A 1 76 ? -3.436 8.780 10.444 1.00 97.88 76 ALA A O 1
ATOM 582 N N . ILE A 1 77 ? -3.724 7.665 8.521 1.00 97.62 77 ILE A N 1
ATOM 583 C CA . ILE A 1 77 ? -5.051 7.133 8.842 1.00 97.62 77 ILE A CA 1
ATOM 584 C C . ILE A 1 77 ? -5.006 5.620 8.672 1.00 97.62 77 ILE A C 1
ATOM 586 O O . ILE A 1 77 ? -4.540 5.121 7.650 1.00 97.62 77 ILE A O 1
ATOM 590 N N . ILE A 1 78 ? -5.501 4.893 9.676 1.00 97.75 78 ILE A N 1
ATOM 591 C CA . ILE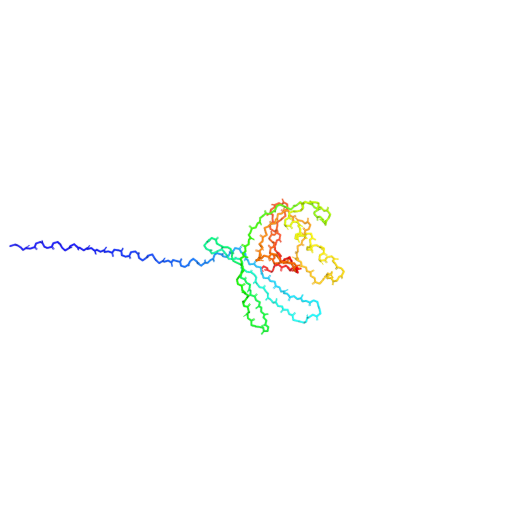 A 1 78 ? -5.635 3.437 9.623 1.00 97.75 78 ILE A CA 1
ATOM 592 C C . ILE A 1 78 ? -7.107 3.088 9.476 1.00 97.75 78 ILE A C 1
ATOM 594 O O . ILE A 1 78 ? -7.937 3.502 10.283 1.00 97.75 78 ILE A O 1
ATOM 598 N N . THR A 1 79 ? -7.414 2.302 8.453 1.00 98.25 79 THR A N 1
ATOM 599 C CA . THR A 1 79 ? -8.751 1.760 8.198 1.00 98.25 79 THR A CA 1
ATOM 600 C C . THR A 1 79 ? -8.647 0.275 7.880 1.00 98.25 79 THR A C 1
ATOM 602 O O . THR A 1 79 ? -7.632 -0.190 7.367 1.00 98.25 79 THR A O 1
ATOM 605 N N . GLU A 1 80 ? -9.676 -0.492 8.225 1.00 98.62 80 GLU A N 1
ATOM 606 C CA . GLU A 1 80 ? -9.733 -1.928 7.952 1.00 98.62 80 GLU A CA 1
ATOM 607 C C . GLU A 1 80 ? -10.942 -2.224 7.071 1.00 98.62 80 GLU A C 1
ATOM 609 O O . GLU A 1 80 ? -12.048 -1.753 7.338 1.00 98.62 80 GLU A O 1
ATOM 614 N N . PHE A 1 81 ? -10.723 -3.010 6.021 1.00 98.62 81 PHE A N 1
ATOM 615 C CA . PHE A 1 81 ? -11.741 -3.363 5.042 1.00 98.62 81 PHE A CA 1
ATOM 616 C C . PHE A 1 81 ? -11.782 -4.872 4.822 1.00 98.62 81 PHE A C 1
ATOM 618 O O . PHE A 1 81 ? -10.752 -5.552 4.788 1.00 98.62 81 PHE A O 1
ATOM 625 N N . SER A 1 82 ? -12.994 -5.384 4.617 1.00 98.12 82 SER A N 1
ATOM 626 C CA . SER A 1 82 ? -13.186 -6.677 3.958 1.00 98.12 82 SER A CA 1
ATOM 627 C C . SER A 1 82 ? -13.058 -6.485 2.449 1.00 98.12 82 SER A C 1
ATOM 629 O O . SER A 1 82 ? -13.534 -5.488 1.911 1.00 98.12 82 SER A O 1
ATOM 631 N N . VAL A 1 83 ? -12.422 -7.436 1.775 1.00 98.19 83 VAL A N 1
ATOM 632 C CA . VAL A 1 83 ? -12.210 -7.427 0.324 1.00 98.19 83 VAL A CA 1
ATOM 633 C C . VAL A 1 83 ? -13.009 -8.584 -0.261 1.00 98.19 83 VAL A C 1
ATOM 635 O O . VAL A 1 83 ? -12.841 -9.734 0.159 1.00 98.19 83 VAL A O 1
ATOM 638 N N . ARG A 1 84 ? -13.922 -8.281 -1.189 1.00 97.12 84 ARG A N 1
ATOM 639 C CA . ARG A 1 84 ? -14.720 -9.307 -1.870 1.00 97.12 84 ARG A CA 1
ATOM 640 C C . ARG A 1 84 ? -13.823 -10.230 -2.699 1.00 97.12 84 ARG A C 1
ATOM 642 O O . ARG A 1 84 ? -12.726 -9.864 -3.114 1.00 97.12 84 ARG A O 1
ATOM 649 N N . ALA A 1 85 ? -14.304 -11.445 -2.945 1.00 90.19 85 ALA A N 1
ATOM 650 C CA . ALA A 1 85 ? -13.734 -12.256 -4.013 1.00 90.19 85 ALA A CA 1
ATOM 651 C C . ALA A 1 85 ? -14.001 -11.573 -5.367 1.00 90.19 85 ALA A C 1
ATOM 653 O O . ALA A 1 85 ? -15.016 -10.892 -5.518 1.00 90.19 85 ALA A O 1
ATOM 654 N N . ASP A 1 86 ? -13.087 -11.758 -6.320 1.00 83.06 86 ASP A N 1
ATOM 655 C CA . ASP A 1 86 ? -13.259 -11.361 -7.724 1.00 83.06 86 ASP A CA 1
ATOM 656 C C . ASP A 1 86 ? -13.494 -9.853 -7.945 1.00 83.06 86 ASP A C 1
ATOM 658 O O . ASP A 1 86 ? -14.230 -9.434 -8.841 1.00 83.06 86 ASP A O 1
ATOM 662 N N . VAL A 1 87 ? -12.862 -9.014 -7.116 1.00 85.06 87 VAL A N 1
ATOM 663 C CA . VAL A 1 87 ? -12.867 -7.557 -7.301 1.00 85.06 87 VAL A CA 1
ATOM 664 C C . VAL A 1 87 ? -12.159 -7.220 -8.610 1.00 85.06 87 VAL A C 1
ATOM 666 O O . VAL A 1 87 ? -10.981 -7.513 -8.792 1.00 85.06 87 VAL A O 1
ATOM 669 N N . SER A 1 88 ? -12.885 -6.567 -9.510 1.00 84.75 88 SER A N 1
ATOM 670 C CA . SER A 1 88 ? -12.390 -6.108 -10.807 1.00 84.75 88 SER A CA 1
ATOM 671 C C . SER A 1 88 ? -12.633 -4.609 -10.972 1.00 84.75 88 SER A C 1
ATOM 673 O O . SER A 1 88 ? -13.207 -3.954 -10.095 1.00 84.75 88 SER A O 1
ATOM 675 N N . ARG A 1 89 ? -12.209 -4.049 -12.112 1.00 79.50 89 ARG A N 1
ATOM 676 C CA . ARG A 1 89 ? -12.493 -2.656 -12.483 1.00 79.50 89 ARG A CA 1
ATOM 677 C C . ARG A 1 89 ? -13.988 -2.338 -12.531 1.00 79.50 89 ARG A C 1
ATOM 679 O O . ARG A 1 89 ? -14.381 -1.240 -12.154 1.00 79.50 89 ARG A O 1
ATOM 686 N N . ASP A 1 90 ? -14.790 -3.310 -12.948 1.00 86.19 90 ASP A N 1
ATOM 687 C CA . ASP A 1 90 ? -16.216 -3.124 -13.214 1.00 86.19 90 ASP A CA 1
ATOM 688 C C . ASP A 1 90 ? -17.096 -3.452 -12.002 1.00 86.19 90 ASP A C 1
ATOM 690 O O . ASP A 1 90 ? -18.318 -3.304 -12.054 1.00 86.19 90 ASP A O 1
ATOM 694 N N . THR A 1 91 ? -16.498 -3.905 -10.896 1.00 88.31 91 THR A N 1
ATOM 695 C CA . THR A 1 91 ? -17.229 -4.153 -9.654 1.00 88.31 91 THR A CA 1
ATOM 696 C C . THR A 1 91 ? -17.775 -2.821 -9.121 1.00 88.31 91 THR A C 1
ATOM 698 O O . THR A 1 91 ? -16.984 -1.923 -8.833 1.00 88.31 91 THR A O 1
ATOM 701 N N . PRO A 1 92 ? -19.100 -2.663 -8.955 1.00 92.31 92 PRO A N 1
ATOM 702 C CA . PRO A 1 92 ? -19.669 -1.431 -8.425 1.00 92.31 92 PRO A CA 1
ATOM 703 C C . PRO A 1 92 ? -19.423 -1.300 -6.916 1.00 92.31 92 PRO A C 1
ATOM 705 O O . PRO A 1 92 ? -19.209 -2.293 -6.203 1.00 92.31 92 PRO A O 1
ATOM 708 N N . ASP A 1 93 ? -19.499 -0.055 -6.440 1.00 94.38 93 ASP A N 1
ATOM 709 C CA . ASP A 1 93 ? -19.480 0.305 -5.017 1.00 94.38 93 ASP A CA 1
ATOM 710 C C . ASP A 1 93 ? -18.299 -0.311 -4.260 1.00 94.38 93 ASP A C 1
ATOM 712 O O . ASP A 1 93 ? -18.451 -0.950 -3.215 1.00 94.38 93 ASP A O 1
ATOM 716 N N . ARG A 1 94 ? -17.101 -0.194 -4.835 1.00 96.56 94 ARG A N 1
ATOM 717 C CA . ARG A 1 94 ? -15.877 -0.657 -4.187 1.00 96.56 94 ARG A CA 1
ATOM 718 C C . ARG A 1 94 ? -15.571 0.182 -2.960 1.00 96.56 94 ARG A C 1
ATOM 720 O O . ARG A 1 94 ? -15.790 1.391 -2.931 1.00 96.56 94 ARG A O 1
ATOM 727 N N . ASN A 1 95 ? -15.077 -0.487 -1.924 1.00 97.56 95 ASN A N 1
ATOM 728 C CA . ASN A 1 95 ? -14.456 0.222 -0.816 1.00 97.56 95 ASN A CA 1
ATOM 729 C C . ASN A 1 95 ? -13.022 0.639 -1.182 1.00 97.56 95 ASN A C 1
ATOM 731 O O . ASN A 1 95 ? -12.455 0.176 -2.170 1.00 97.56 95 ASN A O 1
ATOM 735 N N . LEU A 1 96 ? -12.412 1.478 -0.342 1.00 96.62 96 LEU A N 1
ATOM 736 C CA . LEU A 1 96 ? -11.074 2.015 -0.593 1.00 96.62 96 LEU A CA 1
ATOM 737 C C . LEU A 1 96 ? -10.017 0.922 -0.832 1.00 96.62 96 LEU A C 1
ATOM 739 O O . LEU A 1 96 ? -9.192 1.063 -1.728 1.00 96.62 96 LEU A O 1
ATOM 743 N N . ALA A 1 97 ? -10.019 -0.164 -0.052 1.00 97.62 97 ALA A N 1
ATOM 744 C CA . ALA A 1 97 ? -9.045 -1.238 -0.247 1.00 97.62 97 ALA A CA 1
ATOM 745 C C . ALA A 1 97 ? -9.253 -1.961 -1.583 1.00 97.62 97 ALA A C 1
ATOM 747 O O . ALA A 1 97 ? -8.282 -2.268 -2.268 1.00 97.62 97 ALA A O 1
ATOM 748 N N . GLU A 1 98 ? -10.505 -2.206 -1.964 1.00 98.12 98 GLU A N 1
ATOM 749 C CA . GLU A 1 98 ? -10.861 -2.816 -3.246 1.00 98.12 98 GLU A CA 1
ATOM 750 C C . GLU A 1 98 ? -10.438 -1.938 -4.434 1.00 98.12 98 GLU A C 1
ATOM 752 O O . GLU A 1 98 ? -9.861 -2.459 -5.386 1.00 98.12 98 GLU A O 1
ATOM 757 N N . ASP A 1 99 ? -10.651 -0.619 -4.360 1.00 96.12 99 ASP A N 1
ATOM 758 C CA . ASP A 1 99 ? -10.186 0.330 -5.380 1.00 96.12 99 ASP A CA 1
ATOM 759 C C . ASP A 1 99 ? -8.658 0.322 -5.517 1.00 96.12 99 ASP A C 1
ATOM 761 O O . ASP A 1 99 ? -8.132 0.245 -6.628 1.00 96.12 99 ASP A O 1
ATOM 765 N N . LEU A 1 100 ? -7.935 0.356 -4.393 1.00 96.56 100 LEU A N 1
ATOM 766 C CA . LEU A 1 100 ? -6.471 0.347 -4.385 1.00 96.56 100 LEU A CA 1
ATOM 767 C C . LEU A 1 100 ? -5.898 -0.972 -4.916 1.00 96.56 100 LEU A C 1
ATOM 769 O O . LEU A 1 100 ? -4.927 -0.958 -5.673 1.00 96.56 100 LEU A O 1
ATOM 773 N N . ILE A 1 101 ? -6.484 -2.112 -4.541 1.00 96.62 101 ILE A N 1
ATOM 774 C CA . ILE A 1 101 ? -6.056 -3.434 -5.019 1.00 96.62 101 ILE A CA 1
ATOM 775 C C . ILE A 1 101 ? -6.324 -3.559 -6.521 1.00 96.62 101 ILE A C 1
ATOM 777 O O . ILE A 1 101 ? -5.412 -3.924 -7.260 1.00 96.62 101 ILE A O 1
ATOM 781 N N . ALA A 1 102 ? -7.523 -3.200 -6.989 1.00 95.38 102 ALA A N 1
ATOM 782 C CA . ALA A 1 102 ? -7.862 -3.256 -8.409 1.00 95.38 102 ALA A CA 1
ATOM 783 C C . ALA A 1 102 ? -6.972 -2.330 -9.252 1.00 95.38 102 ALA A C 1
ATOM 785 O O . ALA A 1 102 ? -6.467 -2.751 -10.289 1.00 95.38 102 ALA A O 1
ATOM 786 N N . GLY A 1 103 ? -6.723 -1.101 -8.785 1.00 94.62 103 GLY A N 1
ATOM 787 C CA . GLY A 1 103 ? -5.803 -0.174 -9.449 1.00 94.62 103 GLY A CA 1
ATOM 788 C C . GLY A 1 103 ? -4.359 -0.685 -9.468 1.00 94.62 103 GLY A C 1
ATOM 789 O O . GLY A 1 103 ? -3.651 -0.501 -10.453 1.00 94.62 103 GLY A O 1
ATOM 790 N N . THR A 1 104 ? -3.932 -1.393 -8.416 1.00 95.50 104 THR A N 1
ATOM 791 C CA . THR A 1 104 ? -2.613 -2.041 -8.379 1.00 95.50 104 THR A CA 1
ATOM 792 C C . THR A 1 104 ? -2.517 -3.168 -9.407 1.00 95.50 104 THR A C 1
ATOM 794 O O . THR A 1 104 ? -1.518 -3.249 -10.112 1.00 95.50 104 THR A O 1
ATOM 797 N N . ILE A 1 105 ? -3.545 -4.016 -9.522 1.00 94.69 105 ILE A N 1
ATOM 798 C CA . ILE A 1 105 ? -3.602 -5.074 -10.544 1.00 94.69 105 ILE A CA 1
ATOM 799 C C . ILE A 1 105 ? -3.522 -4.452 -11.945 1.00 94.69 105 ILE A C 1
ATOM 801 O O . ILE A 1 105 ? -2.669 -4.845 -12.732 1.00 94.69 105 ILE A O 1
ATOM 805 N N . GLU A 1 106 ? -4.335 -3.426 -12.226 1.00 93.75 106 GLU A N 1
ATOM 806 C CA . GLU A 1 106 ? -4.327 -2.724 -13.518 1.00 93.75 106 GLU A CA 1
ATOM 807 C C . GLU A 1 106 ? -2.949 -2.132 -13.848 1.00 93.75 106 GLU A C 1
ATOM 809 O O . GLU A 1 106 ? -2.469 -2.278 -14.972 1.00 93.75 106 GLU A O 1
ATOM 814 N N . PHE A 1 107 ? -2.281 -1.515 -12.867 1.00 93.88 107 PHE A N 1
ATOM 815 C CA . PHE A 1 107 ? -0.928 -0.989 -13.041 1.00 93.88 107 PHE A CA 1
ATOM 816 C C . PHE A 1 107 ? 0.068 -2.096 -13.413 1.00 93.88 107 PHE A C 1
ATOM 818 O O . PHE A 1 107 ? 0.817 -1.953 -14.380 1.00 93.88 107 PHE A O 1
ATOM 825 N N . LEU A 1 108 ? 0.066 -3.205 -12.667 1.00 93.88 108 LEU A N 1
ATOM 826 C CA . LEU A 1 108 ? 0.991 -4.325 -12.876 1.00 93.88 108 LEU A CA 1
ATOM 827 C C . LEU A 1 108 ? 0.741 -5.062 -14.202 1.00 93.88 108 LEU A C 1
ATOM 829 O O . LEU A 1 108 ? 1.682 -5.588 -14.796 1.00 93.88 108 LEU A O 1
ATOM 833 N N . ASP A 1 109 ? -0.506 -5.070 -14.675 1.00 93.88 109 ASP A N 1
ATOM 834 C CA . ASP A 1 109 ? -0.899 -5.707 -15.933 1.00 93.88 109 ASP A CA 1
ATOM 835 C C . ASP A 1 109 ? -0.735 -4.791 -17.157 1.00 93.88 109 ASP A C 1
ATOM 837 O O . ASP A 1 109 ? -0.786 -5.281 -18.293 1.00 93.88 109 ASP A O 1
ATOM 841 N N . SER A 1 110 ? -0.521 -3.485 -16.958 1.00 94.19 110 SER A N 1
ATOM 842 C CA . SER A 1 110 ? -0.367 -2.503 -18.038 1.00 94.19 110 SER A CA 1
ATOM 843 C C . SER A 1 110 ? 0.827 -2.819 -18.944 1.00 94.19 110 SER A C 1
ATOM 845 O O . SER A 1 110 ? 1.880 -3.242 -18.477 1.00 94.19 110 SER A O 1
ATOM 847 N N . GLU A 1 111 ? 0.692 -2.607 -20.257 1.00 93.69 111 GLU A N 1
ATOM 848 C C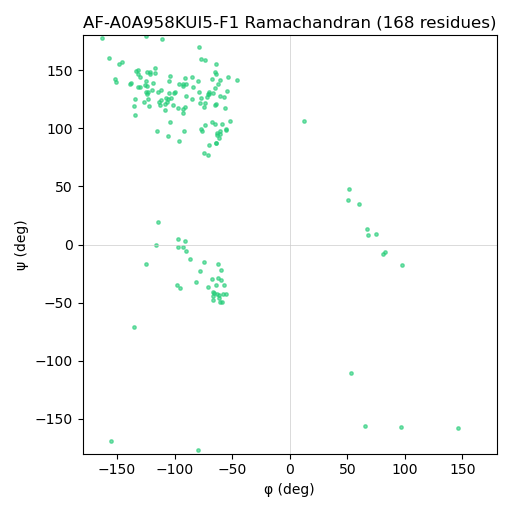A . GLU A 1 111 ? 1.761 -2.932 -21.220 1.00 93.69 111 GLU A CA 1
ATOM 849 C C . GLU A 1 111 ? 3.071 -2.177 -20.952 1.00 93.69 111 GLU A C 1
ATOM 851 O O . GLU A 1 111 ? 4.144 -2.710 -21.216 1.00 93.69 111 GLU A O 1
ATOM 856 N N . GLU A 1 112 ? 2.981 -0.963 -20.406 1.00 90.75 112 GLU A N 1
ATOM 857 C CA . GLU A 1 112 ? 4.126 -0.099 -20.107 1.00 90.75 112 GLU A CA 1
ATOM 858 C C . GLU A 1 112 ? 4.971 -0.615 -18.932 1.00 90.75 112 GLU A C 1
ATOM 860 O O . GLU A 1 112 ? 6.194 -0.500 -18.957 1.00 90.75 112 GLU A O 1
ATOM 865 N N . PHE A 1 113 ? 4.330 -1.203 -17.916 1.00 88.94 113 PHE A N 1
ATOM 866 C CA . PHE A 1 113 ? 4.977 -1.572 -16.651 1.00 88.94 113 PHE A CA 1
ATOM 867 C C . PHE A 1 113 ? 5.000 -3.081 -16.379 1.00 88.94 113 PHE A C 1
ATOM 869 O O . PHE A 1 113 ? 5.522 -3.519 -15.346 1.00 88.94 113 PHE A O 1
ATOM 876 N N . ARG A 1 114 ? 4.446 -3.894 -17.288 1.00 88.19 114 ARG A N 1
ATOM 877 C CA . ARG A 1 114 ? 4.325 -5.345 -17.118 1.00 88.19 114 ARG A CA 1
ATOM 878 C C . ARG A 1 114 ? 5.684 -5.990 -16.867 1.00 88.19 114 ARG A C 1
ATOM 880 O O . ARG A 1 114 ? 6.553 -6.007 -17.732 1.00 88.19 114 ARG A O 1
ATOM 887 N N . GLY A 1 115 ? 5.828 -6.600 -15.692 1.00 86.81 115 GLY A N 1
ATOM 888 C CA . GLY A 1 115 ? 7.038 -7.320 -15.287 1.00 86.81 115 GLY A CA 1
ATOM 889 C C . GLY A 1 115 ? 8.161 -6.444 -14.721 1.00 86.81 115 GLY A C 1
ATOM 890 O O . GLY A 1 115 ? 9.129 -6.996 -14.203 1.00 86.81 115 GLY A O 1
ATOM 891 N N . GLU A 1 116 ? 8.025 -5.116 -14.756 1.00 89.38 116 GLU A N 1
ATOM 892 C CA . GLU A 1 116 ? 8.990 -4.186 -14.149 1.00 89.38 116 GLU A CA 1
ATOM 893 C C . GLU A 1 116 ? 8.757 -4.024 -12.641 1.00 89.38 116 GLU A C 1
ATOM 895 O O . GLU A 1 116 ? 9.698 -3.857 -11.863 1.00 89.38 116 GLU A O 1
ATOM 900 N N . PHE A 1 117 ? 7.495 -4.118 -12.218 1.00 92.56 117 PHE A N 1
ATOM 901 C CA . PHE A 1 117 ? 7.082 -3.986 -10.825 1.00 92.56 117 PHE A CA 1
ATOM 902 C C . PHE A 1 117 ? 6.452 -5.278 -10.313 1.00 92.56 117 PHE A C 1
ATOM 904 O O . PHE A 1 117 ? 5.858 -6.060 -11.055 1.00 92.56 117 PHE A O 1
ATOM 911 N N . SER A 1 118 ? 6.572 -5.501 -9.007 1.00 92.75 118 SER A N 1
ATOM 912 C CA . SER A 1 118 ? 5.904 -6.592 -8.309 1.00 92.75 118 SER A CA 1
ATOM 913 C C . SER A 1 118 ? 5.664 -6.212 -6.856 1.00 92.75 118 SER A C 1
ATOM 915 O O . SER A 1 118 ? 6.507 -5.591 -6.205 1.00 92.75 118 SER A O 1
ATOM 917 N N . VAL A 1 119 ? 4.515 -6.631 -6.334 1.00 95.25 119 VAL A N 1
ATOM 918 C CA . VAL A 1 119 ? 4.174 -6.521 -4.910 1.00 95.25 119 VAL A CA 1
ATOM 919 C C . VAL A 1 119 ? 4.456 -7.810 -4.138 1.00 95.25 119 VAL A C 1
ATOM 921 O O . VAL A 1 119 ? 4.263 -7.844 -2.928 1.00 95.25 119 VAL A O 1
ATOM 924 N N . GLY A 1 120 ? 4.915 -8.871 -4.815 1.00 94.06 120 GLY A N 1
ATOM 925 C CA . GLY A 1 120 ? 5.283 -10.146 -4.187 1.00 94.06 120 GLY A CA 1
ATOM 926 C C . GLY A 1 120 ? 4.115 -10.934 -3.579 1.00 94.06 120 GLY A C 1
ATOM 927 O O . GLY A 1 120 ? 4.351 -11.872 -2.822 1.00 94.06 120 GLY A O 1
ATOM 928 N N . LEU A 1 121 ? 2.869 -10.564 -3.892 1.00 95.31 121 LEU A N 1
ATOM 929 C CA . LEU A 1 121 ? 1.645 -11.148 -3.342 1.00 95.31 121 LEU A CA 1
ATOM 930 C C . LEU A 1 121 ? 0.659 -11.481 -4.461 1.00 95.31 121 LEU A C 1
ATOM 932 O O . LEU A 1 121 ? 0.557 -10.741 -5.438 1.00 95.31 121 LEU A O 1
ATOM 936 N N . ASP A 1 122 ? -0.121 -12.547 -4.278 1.00 96.12 122 ASP A N 1
ATOM 937 C CA . ASP A 1 122 ? -1.310 -12.780 -5.098 1.00 96.12 122 ASP A CA 1
ATOM 938 C C . ASP A 1 122 ? -2.444 -11.855 -4.634 1.00 96.12 122 ASP A C 1
ATOM 940 O O . ASP A 1 122 ? -3.124 -12.119 -3.638 1.00 96.12 122 ASP A O 1
ATOM 944 N N . LEU A 1 123 ? -2.634 -10.754 -5.361 1.00 95.88 123 LEU A N 1
ATOM 945 C CA . LEU A 1 123 ? -3.631 -9.732 -5.046 1.00 95.88 123 LEU A CA 1
ATOM 946 C C . LEU A 1 123 ? -5.071 -10.270 -5.087 1.00 95.88 123 LEU A C 1
ATOM 948 O O . LEU A 1 123 ? -5.912 -9.811 -4.315 1.00 95.88 123 LEU A O 1
ATOM 952 N N . ASN A 1 124 ? -5.344 -11.296 -5.900 1.00 95.81 124 ASN A N 1
ATOM 953 C CA . ASN A 1 124 ? -6.675 -11.900 -6.014 1.00 95.81 124 ASN A CA 1
ATOM 954 C C . ASN A 1 124 ? -7.043 -12.774 -4.807 1.00 95.81 124 ASN A C 1
ATOM 956 O O . ASN A 1 124 ? -8.219 -13.092 -4.605 1.00 95.81 124 ASN A O 1
ATOM 960 N N . SER A 1 125 ? -6.063 -13.144 -3.981 1.00 97.25 125 SER A N 1
ATOM 961 C CA . SER A 1 125 ? -6.263 -13.937 -2.763 1.00 97.25 125 SER A CA 1
ATOM 962 C C . SER A 1 125 ? -6.528 -13.088 -1.510 1.00 97.25 125 SER A C 1
ATOM 964 O O . SER A 1 125 ? -6.850 -13.637 -0.454 1.00 97.25 125 SER A O 1
ATOM 966 N N . ILE A 1 126 ? -6.438 -11.756 -1.603 1.00 97.88 126 ILE A N 1
ATOM 967 C CA . ILE A 1 126 ? -6.672 -10.852 -0.468 1.00 97.88 126 ILE A CA 1
ATOM 968 C C . ILE A 1 126 ? -8.162 -10.836 -0.108 1.00 97.88 126 ILE A C 1
ATOM 970 O O . ILE A 1 126 ? -9.020 -10.633 -0.965 1.00 97.88 126 ILE A O 1
ATOM 974 N N . ARG A 1 127 ? -8.484 -11.032 1.175 1.00 98.38 127 ARG A N 1
ATOM 975 C CA . ARG A 1 127 ? -9.865 -10.952 1.699 1.00 98.38 127 ARG A CA 1
ATOM 976 C C . ARG A 1 127 ? -10.028 -9.978 2.853 1.00 98.38 127 ARG A C 1
ATOM 978 O O . ARG A 1 127 ? -11.148 -9.575 3.158 1.00 98.38 127 ARG A O 1
ATOM 985 N N . GLN A 1 128 ? -8.932 -9.571 3.480 1.00 98.62 128 GLN A N 1
ATOM 986 C CA . GLN A 1 128 ? -8.930 -8.501 4.469 1.00 98.62 128 GLN A CA 1
ATOM 987 C C . GLN A 1 128 ? -7.718 -7.610 4.228 1.00 98.62 128 GLN A C 1
ATOM 989 O O . GLN A 1 128 ? -6.617 -8.100 3.963 1.00 98.62 128 GLN A O 1
ATOM 994 N N . ALA A 1 129 ? -7.927 -6.305 4.340 1.00 98.62 129 ALA A N 1
ATOM 995 C CA . ALA A 1 129 ? -6.894 -5.309 4.129 1.00 98.62 129 ALA A CA 1
ATOM 996 C C . ALA A 1 129 ? -6.936 -4.273 5.249 1.00 98.62 129 ALA A C 1
ATOM 998 O O . ALA A 1 129 ? -7.966 -3.639 5.488 1.00 98.62 129 ALA A O 1
ATOM 999 N N . LYS A 1 130 ? -5.797 -4.074 5.909 1.00 98.75 130 LYS A N 1
ATOM 1000 C CA . LYS A 1 130 ? -5.563 -2.911 6.762 1.00 98.75 130 LYS A CA 1
ATOM 1001 C C . LYS A 1 130 ? -4.798 -1.874 5.952 1.00 98.75 130 LYS A C 1
ATOM 1003 O O . LYS A 1 130 ? -3.685 -2.126 5.496 1.00 98.75 130 LYS A O 1
ATOM 1008 N N . VAL A 1 131 ? -5.430 -0.728 5.760 1.00 98.56 131 VAL A N 1
ATOM 1009 C CA . VAL A 1 131 ? -4.981 0.378 4.922 1.00 98.56 131 VAL A CA 1
ATOM 1010 C C . VAL A 1 131 ? -4.378 1.453 5.814 1.00 98.56 131 VAL A C 1
ATOM 1012 O O . VAL A 1 131 ? -5.066 2.001 6.675 1.00 98.56 131 VAL A O 1
ATOM 1015 N N . TYR A 1 132 ? -3.103 1.760 5.591 1.00 98.44 132 TYR A N 1
ATOM 1016 C CA . TYR A 1 132 ? -2.383 2.865 6.216 1.00 98.44 132 TYR A CA 1
ATOM 1017 C C . TY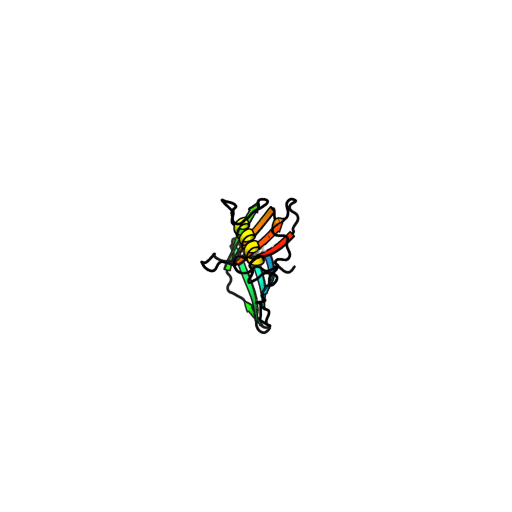R A 1 132 ? -2.210 3.965 5.168 1.00 98.44 132 TYR A C 1
ATOM 1019 O O . TYR A 1 132 ? -1.274 3.931 4.368 1.00 98.44 132 TYR A O 1
ATOM 1027 N N . GLN A 1 133 ? -3.136 4.917 5.140 1.00 98.25 133 GLN A N 1
ATOM 1028 C CA . GLN A 1 133 ? -3.046 6.070 4.251 1.00 98.25 133 GLN A CA 1
ATOM 1029 C C . GLN A 1 133 ? -2.070 7.090 4.838 1.00 98.25 133 GLN A C 1
ATOM 1031 O O . GLN A 1 133 ? -2.184 7.433 6.015 1.00 98.25 133 GLN A O 1
ATOM 1036 N N . VAL A 1 134 ? -1.142 7.581 4.018 1.00 97.56 134 VAL A N 1
ATOM 1037 C CA . VAL A 1 134 ? -0.173 8.622 4.373 1.00 97.56 134 VAL A CA 1
ATOM 1038 C C . VAL A 1 134 ? -0.565 9.930 3.693 1.00 97.56 134 VAL A C 1
ATOM 1040 O O . VAL A 1 134 ? -0.678 9.988 2.469 1.00 97.56 134 VAL A O 1
ATOM 1043 N N . GLY A 1 135 ? -0.765 10.980 4.486 1.00 96.00 135 GLY A N 1
ATOM 1044 C CA . GLY A 1 135 ? -1.214 12.278 4.000 1.00 96.00 135 GLY A CA 1
ATOM 1045 C C . GLY A 1 135 ? -2.629 12.235 3.411 1.00 96.00 135 GLY A C 1
ATOM 1046 O O . GLY A 1 135 ? -3.464 11.384 3.743 1.00 96.00 135 GLY A O 1
ATOM 1047 N N . GLN A 1 136 ? -2.917 13.189 2.529 1.00 94.44 136 GLN A N 1
ATOM 1048 C CA . GLN A 1 136 ? -4.173 13.253 1.780 1.00 94.44 136 GLN A CA 1
ATOM 1049 C C . GLN A 1 136 ? -3.966 12.791 0.336 1.00 94.44 136 GLN A C 1
ATOM 1051 O O . GLN A 1 136 ? -2.932 13.071 -0.268 1.00 94.44 136 GLN A O 1
ATOM 1056 N N . PHE A 1 137 ? -4.974 12.131 -0.239 1.00 92.06 137 PHE A N 1
ATOM 1057 C CA . PHE A 1 137 ? -4.979 11.862 -1.674 1.00 92.06 137 PHE A CA 1
ATOM 1058 C C . PHE A 1 137 ? -5.069 13.166 -2.462 1.00 92.06 137 PHE A C 1
ATOM 1060 O O . PHE A 1 137 ? -5.890 14.037 -2.171 1.00 92.06 137 PHE A O 1
ATOM 1067 N N . THR A 1 138 ? -4.239 13.272 -3.491 1.00 91.50 138 THR A N 1
ATOM 1068 C CA . THR A 1 138 ? -4.239 14.380 -4.445 1.00 91.50 138 THR A CA 1
ATOM 1069 C C . THR A 1 138 ? -4.717 13.890 -5.812 1.00 91.50 138 THR A C 1
ATOM 1071 O O . THR A 1 138 ? -4.928 12.697 -6.023 1.00 91.50 138 THR A O 1
ATOM 1074 N N . HIS A 1 139 ? -4.836 14.799 -6.782 1.00 86.12 139 HIS A N 1
ATOM 1075 C CA . HIS A 1 139 ? -5.104 14.429 -8.177 1.00 86.12 139 HIS A CA 1
ATOM 1076 C C . HIS A 1 139 ? -3.988 13.573 -8.809 1.00 86.12 139 HIS A C 1
ATOM 1078 O O . HIS A 1 139 ? -4.223 12.945 -9.834 1.00 86.12 139 HIS A O 1
ATOM 1084 N N . MET A 1 140 ? -2.794 13.540 -8.203 1.00 83.56 140 MET A N 1
ATOM 1085 C CA . MET A 1 140 ? -1.674 12.685 -8.618 1.00 83.56 140 MET A CA 1
ATOM 1086 C C . MET A 1 140 ? -1.665 11.325 -7.900 1.00 83.56 140 MET A C 1
ATOM 1088 O O . MET A 1 140 ? -0.741 10.542 -8.090 1.00 83.56 140 MET A O 1
ATOM 1092 N N . GLY A 1 141 ? -2.666 11.044 -7.062 1.00 89.62 141 GLY A N 1
ATOM 1093 C CA . GLY A 1 141 ? -2.698 9.872 -6.193 1.00 89.62 141 GLY A CA 1
ATOM 1094 C C . GLY A 1 141 ? -2.222 10.183 -4.777 1.00 89.62 141 GLY A C 1
ATOM 1095 O O . GLY A 1 141 ? -2.297 11.323 -4.302 1.00 89.62 141 GLY A O 1
ATOM 1096 N N . GLY A 1 142 ? -1.772 9.149 -4.076 1.00 93.31 142 GLY A N 1
ATOM 1097 C CA . GLY A 1 142 ? -1.286 9.243 -2.701 1.00 93.31 142 GLY A CA 1
ATOM 1098 C C . GLY A 1 142 ? -0.469 8.019 -2.310 1.00 93.31 142 GLY A C 1
ATOM 1099 O O . GLY A 1 142 ? -0.339 7.083 -3.093 1.00 93.31 142 GLY A O 1
ATOM 1100 N N . THR A 1 143 ? 0.072 8.015 -1.095 1.00 96.69 143 THR A N 1
ATOM 1101 C CA . THR A 1 143 ? 0.842 6.875 -0.589 1.00 96.69 143 THR A CA 1
ATOM 1102 C C . THR A 1 143 ? 0.005 6.075 0.392 1.00 96.69 143 THR A C 1
ATOM 1104 O O . THR A 1 143 ? -0.496 6.600 1.388 1.00 96.69 143 THR A O 1
ATOM 1107 N N . VAL A 1 144 ? -0.115 4.779 0.131 1.00 98.00 144 VAL A N 1
ATOM 1108 C CA . VAL A 1 144 ? -0.828 3.841 0.993 1.00 98.00 144 VAL A CA 1
ATOM 1109 C C . VAL A 1 144 ? 0.022 2.609 1.225 1.00 98.00 144 VAL A C 1
ATOM 1111 O O . VAL A 1 144 ? 0.551 2.052 0.273 1.00 98.00 144 VAL A O 1
ATOM 1114 N N . ILE A 1 145 ? 0.097 2.136 2.468 1.00 98.44 145 ILE A N 1
ATOM 1115 C CA . ILE A 1 145 ? 0.576 0.782 2.774 1.00 98.44 145 ILE A CA 1
ATOM 1116 C C . ILE A 1 145 ? -0.648 -0.107 2.997 1.00 98.44 145 ILE A C 1
ATOM 1118 O O . ILE A 1 145 ? -1.538 0.248 3.771 1.00 98.44 145 ILE A O 1
ATOM 1122 N N . ILE A 1 146 ? -0.693 -1.268 2.352 1.00 98.50 146 ILE A N 1
ATOM 1123 C CA . ILE A 1 146 ? -1.712 -2.296 2.571 1.00 98.50 146 ILE A CA 1
ATOM 1124 C C . ILE A 1 146 ? -1.065 -3.466 3.304 1.00 98.50 146 ILE A C 1
ATOM 1126 O O . ILE A 1 146 ? -0.133 -4.078 2.790 1.00 98.50 146 ILE A O 1
ATOM 1130 N N . GLU A 1 147 ? -1.571 -3.803 4.491 1.00 98.56 147 GLU A N 1
ATOM 1131 C CA . GLU A 1 147 ? -1.327 -5.099 5.129 1.00 98.56 147 GLU A CA 1
ATOM 1132 C C . GLU A 1 147 ? -2.446 -6.067 4.744 1.00 98.56 147 GLU A C 1
ATOM 1134 O O . GLU A 1 147 ? -3.615 -5.845 5.067 1.00 98.56 147 GLU A O 1
ATOM 1139 N N . ALA A 1 148 ? -2.073 -7.135 4.040 1.00 98.38 148 ALA A N 1
ATOM 1140 C CA . ALA A 1 148 ? -3.001 -8.055 3.402 1.00 98.38 148 ALA A CA 1
ATOM 1141 C C . ALA A 1 148 ? -3.119 -9.382 4.163 1.00 98.38 148 ALA A C 1
ATOM 1143 O O . ALA A 1 148 ? -2.121 -9.947 4.632 1.00 98.38 148 ALA A O 1
ATOM 1144 N N . ARG A 1 149 ? -4.345 -9.907 4.239 1.00 98.69 149 ARG A N 1
ATOM 1145 C CA . ARG A 1 149 ? -4.652 -11.239 4.775 1.00 98.69 149 ARG A CA 1
ATOM 1146 C C . ARG A 1 149 ? -5.578 -12.011 3.841 1.00 98.69 149 ARG A C 1
ATOM 1148 O O . ARG A 1 149 ? -6.404 -11.418 3.142 1.00 98.69 149 ARG A O 1
ATOM 1155 N N . ASP A 1 150 ? -5.443 -13.333 3.865 1.00 98.19 150 ASP A N 1
ATOM 1156 C CA . ASP A 1 150 ? -6.264 -14.249 3.071 1.00 98.19 150 ASP A CA 1
ATOM 1157 C C . ASP A 1 150 ? -7.654 -14.488 3.696 1.00 98.19 150 ASP A C 1
ATOM 1159 O O . ASP A 1 150 ? -8.013 -13.918 4.730 1.00 98.19 150 ASP A O 1
ATOM 1163 N N . GLN A 1 151 ? -8.444 -15.370 3.076 1.00 97.75 151 GLN A N 1
ATOM 1164 C CA . GLN A 1 151 ? -9.781 -15.759 3.550 1.00 97.75 151 GLN A CA 1
ATOM 1165 C C . GLN A 1 151 ? -9.813 -16.379 4.957 1.00 97.75 151 GLN A C 1
ATOM 1167 O O . GLN A 1 151 ? -10.856 -16.370 5.605 1.00 97.75 151 GLN A O 1
ATOM 1172 N N . ASN A 1 152 ? -8.686 -16.913 5.430 1.00 98.06 152 ASN A N 1
ATOM 1173 C CA . ASN A 1 152 ? -8.544 -17.520 6.751 1.00 98.06 152 ASN A CA 1
ATOM 1174 C C . ASN A 1 152 ? -7.949 -16.535 7.775 1.00 98.06 152 ASN A C 1
ATOM 1176 O O . ASN A 1 152 ? -7.644 -16.928 8.900 1.00 98.06 152 ASN A O 1
ATOM 1180 N N . GLY A 1 153 ? -7.729 -15.272 7.391 1.00 97.81 153 GLY A N 1
ATOM 1181 C CA . GLY A 1 153 ? -7.067 -14.265 8.221 1.00 97.81 153 GLY A CA 1
ATOM 1182 C C . GLY A 1 153 ? -5.546 -14.442 8.326 1.00 97.81 153 GLY A C 1
ATOM 1183 O O . GLY A 1 153 ? -4.904 -13.751 9.129 1.00 97.81 153 GLY A O 1
ATOM 1184 N N . LYS A 1 154 ? -4.948 -15.341 7.528 1.00 98.25 154 LYS A N 1
ATOM 1185 C CA . LYS A 1 154 ? -3.497 -15.553 7.491 1.00 98.25 154 LYS A CA 1
ATOM 1186 C C . LYS A 1 154 ? -2.832 -14.341 6.849 1.00 98.25 154 LYS A C 1
ATOM 1188 O O . LYS A 1 154 ? -3.230 -13.908 5.770 1.00 98.25 154 LYS A O 1
ATOM 1193 N N . ALA A 1 155 ? -1.796 -13.818 7.500 1.00 97.94 155 ALA A N 1
ATOM 1194 C CA . ALA A 1 155 ? -0.987 -12.740 6.943 1.00 97.94 155 ALA A CA 1
ATOM 1195 C C . ALA A 1 155 ? -0.332 -13.184 5.627 1.00 97.94 155 ALA A C 1
ATOM 1197 O O . ALA A 1 155 ? 0.318 -14.230 5.575 1.00 97.94 155 ALA A O 1
ATOM 1198 N N . MET A 1 156 ? -0.516 -12.379 4.583 1.00 97.75 156 MET A N 1
ATOM 1199 C CA . MET A 1 156 ? 0.091 -12.598 3.269 1.00 97.75 156 MET A CA 1
ATOM 1200 C C . MET A 1 156 ? 1.352 -11.752 3.101 1.00 97.75 156 MET A C 1
ATOM 1202 O O . MET A 1 156 ? 2.319 -12.209 2.507 1.00 97.75 156 MET A O 1
ATOM 1206 N N . GLY A 1 157 ? 1.357 -10.545 3.666 1.00 97.81 157 GLY A N 1
ATOM 1207 C CA . GLY A 1 157 ? 2.464 -9.601 3.582 1.00 97.81 157 GLY A CA 1
ATOM 1208 C C . GLY A 1 157 ? 1.954 -8.169 3.555 1.00 97.81 157 GLY A C 1
ATOM 1209 O O . GLY A 1 157 ? 0.850 -7.869 4.026 1.00 97.81 157 GLY A O 1
ATOM 1210 N N . SER A 1 158 ? 2.763 -7.254 3.035 1.00 98.25 158 SER A N 1
ATOM 1211 C CA . SER A 1 158 ? 2.350 -5.869 2.833 1.00 98.25 158 SER A CA 1
ATOM 1212 C C . SER A 1 158 ? 2.992 -5.274 1.594 1.00 98.25 158 SER A C 1
ATOM 1214 O O . SER A 1 158 ? 4.039 -5.741 1.152 1.00 98.25 158 SER A O 1
ATOM 1216 N N . PHE A 1 159 ? 2.366 -4.243 1.048 1.00 98.19 159 PHE A N 1
ATOM 1217 C CA . PHE A 1 159 ? 2.880 -3.515 -0.104 1.00 98.19 159 PHE A CA 1
ATOM 1218 C C . PHE A 1 159 ? 2.464 -2.049 -0.035 1.00 98.19 159 PHE A C 1
ATOM 1220 O O . PHE A 1 159 ? 1.472 -1.704 0.609 1.00 98.19 159 PHE A O 1
ATOM 1227 N N . VAL A 1 160 ? 3.237 -1.190 -0.687 1.00 97.50 160 VAL A N 1
ATOM 1228 C CA . VAL A 1 160 ? 2.903 0.215 -0.923 1.00 97.50 160 VAL A CA 1
ATOM 1229 C C . VAL A 1 160 ? 2.176 0.333 -2.254 1.00 97.50 160 VAL A C 1
ATOM 1231 O O . VAL A 1 160 ? 2.492 -0.404 -3.181 1.00 97.50 160 VAL A O 1
ATOM 1234 N N . THR A 1 161 ? 1.192 1.225 -2.339 1.00 96.81 161 THR A N 1
ATOM 1235 C CA . THR A 1 161 ? 0.434 1.560 -3.552 1.00 96.81 161 THR A CA 1
ATOM 1236 C C . THR A 1 161 ? -0.160 2.979 -3.453 1.00 96.81 161 THR A C 1
ATOM 1238 O O . THR A 1 161 ? 0.200 3.747 -2.559 1.00 96.81 161 THR A O 1
ATOM 1241 N N . GLY A 1 162 ? -1.054 3.341 -4.377 1.00 93.31 162 GLY A N 1
ATOM 1242 C CA . GLY A 1 162 ? -1.732 4.638 -4.491 1.00 93.31 162 GLY A CA 1
ATOM 1243 C C . GLY A 1 162 ? -1.077 5.596 -5.493 1.00 93.31 162 GLY A C 1
ATOM 1244 O O . GLY A 1 162 ? -1.732 6.526 -5.963 1.00 93.31 162 GLY A O 1
ATOM 1245 N N . PHE A 1 163 ? 0.180 5.328 -5.858 1.00 90.31 163 PHE A N 1
ATOM 1246 C CA . PHE A 1 163 ? 0.855 5.916 -7.014 1.00 90.31 163 PHE A CA 1
ATOM 1247 C C . PHE A 1 163 ? 1.617 4.838 -7.794 1.00 90.31 163 PHE A C 1
ATOM 1249 O O . PHE A 1 163 ? 1.161 4.422 -8.852 1.00 90.31 163 PHE A O 1
ATOM 1256 N N . ILE A 1 164 ? 2.721 4.321 -7.239 1.00 91.94 164 ILE A N 1
ATOM 1257 C CA . ILE A 1 164 ? 3.493 3.212 -7.823 1.00 91.94 164 ILE A CA 1
ATOM 1258 C C . ILE A 1 164 ? 3.585 2.081 -6.795 1.00 91.94 164 ILE A C 1
ATOM 1260 O O . ILE A 1 164 ? 3.910 2.356 -5.632 1.00 91.94 164 ILE A O 1
ATOM 1264 N N . PRO A 1 165 ? 3.288 0.828 -7.183 1.00 95.50 165 PRO A N 1
ATOM 1265 C CA . PRO A 1 165 ? 3.259 -0.273 -6.246 1.00 95.50 165 PRO A CA 1
ATOM 1266 C C . PRO A 1 165 ? 4.638 -0.892 -5.993 1.00 95.50 165 PRO A C 1
ATOM 1268 O O . PRO A 1 165 ? 5.381 -1.195 -6.926 1.00 95.50 165 PRO A O 1
ATOM 1271 N N . PHE A 1 166 ? 4.943 -1.157 -4.722 1.00 96.31 166 PHE A N 1
ATOM 1272 C CA . PHE A 1 166 ? 6.171 -1.833 -4.291 1.00 96.31 166 PHE A CA 1
ATOM 1273 C C . PHE A 1 166 ? 5.880 -2.833 -3.173 1.00 96.31 166 PHE A C 1
ATOM 1275 O O . PHE A 1 166 ? 5.129 -2.528 -2.246 1.00 96.31 166 PHE A O 1
ATOM 1282 N N . ALA A 1 167 ? 6.495 -4.014 -3.217 1.00 96.75 167 ALA A N 1
ATOM 1283 C CA . ALA A 1 167 ? 6.467 -4.943 -2.090 1.00 96.75 167 ALA A CA 1
ATOM 1284 C C . ALA A 1 167 ? 7.151 -4.322 -0.860 1.00 96.75 167 ALA A C 1
ATOM 1286 O O . ALA A 1 167 ? 8.219 -3.725 -0.991 1.00 96.75 167 ALA A O 1
ATOM 1287 N N . CYS A 1 168 ? 6.573 -4.497 0.332 1.00 96.94 168 CYS A N 1
ATOM 1288 C CA . CYS A 1 168 ? 7.295 -4.203 1.566 1.00 96.94 168 CYS A CA 1
ATOM 1289 C C . CYS A 1 168 ? 8.268 -5.351 1.862 1.00 96.94 168 CYS A C 1
ATOM 1291 O O . CYS A 1 168 ? 7.859 -6.502 2.022 1.00 96.94 168 CYS A O 1
ATOM 1293 N N . GLU A 1 169 ? 9.547 -5.024 1.964 1.00 93.50 169 GLU A N 1
ATOM 1294 C CA . GLU A 1 169 ? 10.613 -5.889 2.451 1.00 93.50 169 GLU A CA 1
ATOM 1295 C C . GLU A 1 169 ? 10.431 -6.087 3.971 1.00 93.50 169 GLU A C 1
ATOM 1297 O O . GLU A 1 169 ? 10.223 -5.115 4.708 1.00 93.50 169 GLU A O 1
ATOM 1302 N N . ASN A 1 170 ? 10.450 -7.349 4.423 1.00 70.31 170 ASN A N 1
ATOM 1303 C CA . ASN A 1 170 ? 10.362 -7.725 5.842 1.00 70.31 170 ASN A CA 1
ATOM 1304 C C . ASN A 1 170 ? 11.743 -7.783 6.495 1.00 70.31 170 ASN A C 1
ATOM 1306 O O . ASN A 1 170 ? 12.667 -8.320 5.842 1.00 70.31 170 ASN A O 1
#

Foldseek 3Di:
DDDDDPDPPPVPPPPPPPVPQPPWDWPDKFWFWDDDPPDPDIKIKIWTWTHHDNFTKIWMWIQDPNDIDTDDIFGKDKDKDFEDQPLEPPDPPDDPVSVFLNVQVCQCPDPVCPPVADQQFDSNQFGMWIKIFTHDADPQWGWIKIFTAGPVRHTGAIWITRHHIHHGDD

Mean predicted aligned error: 7.81 Å